Protein AF-A0A8S1HGF1-F1 (afdb_monomer)

Foldseek 3Di:
DDDDDDDDDDPPPPVVVVVVVVVVVPPDPDPPPDPAALDPCLLVCVVVVVCVDPVCVLVCLQHPCPSSVNVPPASDDDDAQDPCLVVCVVVVVLPDSRCCCNPVHHVVSSVNRPDSD

Mean predicted aligned error: 12.66 Å

Structure (mmCIF, N/CA/C/O backbone):
data_AF-A0A8S1HGF1-F1
#
_entry.id   AF-A0A8S1HGF1-F1
#
loop_
_atom_site.group_PDB
_atom_site.id
_atom_site.type_symbol
_atom_site.label_atom_id
_atom_site.label_alt_id
_atom_site.label_comp_id
_atom_site.label_asym_id
_atom_site.label_entity_id
_atom_site.label_seq_id
_atom_site.pdbx_PDB_ins_code
_atom_site.Cartn_x
_atom_site.Cartn_y
_atom_site.Cartn_z
_atom_site.occupancy
_atom_site.B_iso_or_equiv
_atom_site.auth_seq_id
_atom_site.auth_comp_id
_atom_site.auth_asym_id
_atom_site.auth_atom_id
_atom_site.pdbx_PDB_model_num
ATOM 1 N N . MET A 1 1 ? -13.092 -77.669 36.735 1.00 38.44 1 MET A N 1
ATOM 2 C CA . MET A 1 1 ? -12.002 -77.746 35.731 1.00 38.44 1 MET A CA 1
ATOM 3 C C . MET A 1 1 ? -12.427 -76.875 34.551 1.00 38.44 1 MET A C 1
ATOM 5 O O . MET A 1 1 ? -13.534 -77.079 34.095 1.00 38.44 1 MET A O 1
ATOM 9 N N . GLY A 1 2 ? -11.737 -75.846 34.064 1.00 42.94 2 GLY A N 1
ATOM 10 C CA . GLY A 1 2 ? -10.428 -75.268 34.365 1.00 42.94 2 GLY A CA 1
ATOM 11 C C . GLY A 1 2 ? -10.383 -73.787 33.923 1.00 42.94 2 GLY A C 1
ATOM 12 O O . GLY A 1 2 ? -11.251 -73.321 33.188 1.00 42.94 2 GLY A O 1
ATOM 13 N N . LYS A 1 3 ? -9.394 -73.046 34.437 1.00 37.09 3 LYS A N 1
ATOM 14 C CA . LYS A 1 3 ? -9.065 -71.640 34.107 1.00 37.09 3 LYS A CA 1
ATOM 15 C C . LYS A 1 3 ? -7.908 -71.600 33.063 1.00 37.09 3 LYS A C 1
ATOM 17 O O . LYS A 1 3 ? -7.414 -72.668 32.716 1.00 37.09 3 LYS A O 1
ATOM 22 N N . PRO A 1 4 ? -7.474 -70.433 32.534 1.00 66.62 4 PRO A N 1
ATOM 23 C CA . PRO A 1 4 ? -7.231 -70.184 31.107 1.00 66.62 4 PRO A CA 1
ATOM 24 C C . PRO A 1 4 ? -5.730 -70.003 30.764 1.00 66.62 4 PRO A C 1
ATOM 26 O O . PRO A 1 4 ? -4.879 -70.052 31.653 1.00 66.62 4 PRO A O 1
ATOM 29 N N . PRO A 1 5 ? -5.385 -69.670 29.508 1.00 46.41 5 PRO A N 1
ATOM 30 C CA . PRO A 1 5 ? -4.548 -68.475 29.299 1.00 46.41 5 PRO A CA 1
ATOM 31 C C . PRO A 1 5 ? -5.097 -67.580 28.169 1.00 46.41 5 PRO A C 1
ATOM 33 O O . PRO A 1 5 ? -5.656 -68.063 27.194 1.00 46.41 5 PRO A O 1
ATOM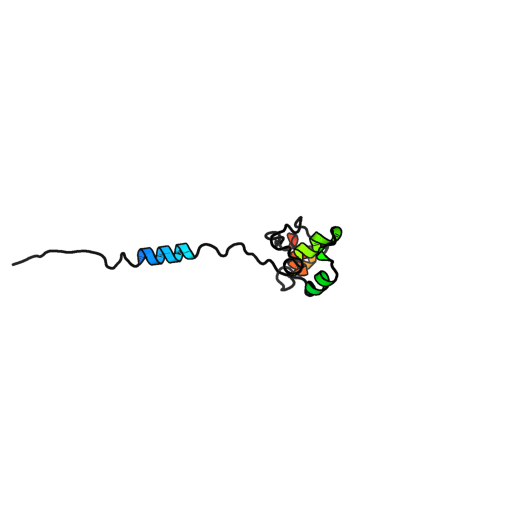 36 N N . ARG A 1 6 ? -5.178 -66.254 28.379 1.00 53.06 6 ARG A N 1
ATOM 37 C CA . ARG A 1 6 ? -4.224 -65.213 27.907 1.00 53.06 6 ARG A CA 1
ATOM 38 C C . ARG A 1 6 ? -3.910 -65.383 26.411 1.00 53.06 6 ARG A C 1
ATOM 40 O O . ARG A 1 6 ? -3.410 -66.422 26.027 1.00 53.06 6 ARG A O 1
ATOM 47 N N . VAL A 1 7 ? -4.158 -64.396 25.548 1.00 50.59 7 VAL A N 1
ATOM 48 C CA . VAL A 1 7 ? -3.238 -63.261 25.379 1.00 50.59 7 VAL A CA 1
ATOM 49 C C . VAL A 1 7 ? -3.971 -61.964 24.992 1.00 50.59 7 VAL A C 1
ATOM 51 O O . VAL A 1 7 ? -4.673 -61.852 23.997 1.00 50.59 7 VAL A O 1
ATOM 54 N N . PHE A 1 8 ? -3.724 -60.971 25.840 1.00 48.38 8 PHE A N 1
ATOM 55 C CA . PHE A 1 8 ? -3.739 -59.527 25.632 1.00 48.38 8 PHE A CA 1
ATOM 56 C C . PHE A 1 8 ? -2.996 -59.110 24.346 1.00 48.38 8 PHE A C 1
ATOM 58 O O . PHE A 1 8 ? -1.829 -59.466 24.224 1.00 48.38 8 PHE A O 1
ATOM 65 N N . ARG A 1 9 ? -3.560 -58.235 23.498 1.00 47.47 9 ARG A N 1
ATOM 66 C CA . ARG A 1 9 ? -2.938 -56.934 23.130 1.00 47.47 9 ARG A CA 1
ATOM 67 C C . ARG A 1 9 ? -3.638 -56.237 21.953 1.00 47.47 9 ARG A C 1
ATOM 69 O O . ARG A 1 9 ? -3.478 -56.593 20.798 1.00 47.47 9 ARG A O 1
ATOM 76 N N . ARG A 1 10 ? -4.320 -55.149 22.324 1.00 50.19 10 ARG A N 1
ATOM 77 C CA . ARG A 1 10 ? -4.293 -53.809 21.709 1.00 50.19 10 ARG A CA 1
ATOM 78 C C . ARG A 1 10 ? -4.473 -53.710 20.184 1.00 50.19 10 ARG A C 1
ATOM 80 O O . ARG A 1 10 ? -3.533 -53.393 19.467 1.00 50.19 10 ARG A O 1
ATOM 87 N N . ALA A 1 11 ? -5.729 -53.735 19.739 1.00 42.56 11 ALA A N 1
ATOM 88 C CA . ALA A 1 11 ? -6.124 -53.071 18.489 1.00 42.56 11 ALA A CA 1
ATOM 89 C C . ALA A 1 11 ? -6.089 -51.520 18.592 1.00 42.56 11 ALA A C 1
ATOM 91 O O . ALA A 1 11 ? -6.138 -50.827 17.583 1.00 42.56 11 ALA A O 1
ATOM 92 N N . SER A 1 12 ? -5.954 -50.953 19.801 1.00 45.22 12 SER A N 1
ATOM 93 C CA . SER A 1 12 ? -5.989 -49.498 20.046 1.00 45.22 12 SER A CA 1
ATOM 94 C C . SER A 1 12 ? -4.689 -48.722 19.771 1.00 45.22 12 SER A C 1
ATOM 96 O O . SER A 1 12 ? -4.678 -47.510 19.964 1.00 45.22 12 SER A O 1
ATOM 98 N N . GLU A 1 13 ? -3.587 -49.354 19.352 1.00 48.81 13 GLU A N 1
ATOM 99 C CA . GLU A 1 13 ? -2.290 -48.649 19.208 1.00 48.81 13 GLU A CA 1
ATOM 100 C C . GLU A 1 13 ? -1.972 -48.205 17.772 1.00 48.81 13 GLU A C 1
ATOM 102 O O . GLU A 1 13 ? -1.048 -47.423 17.574 1.00 48.81 13 GLU A O 1
ATOM 107 N N . MET A 1 14 ? -2.742 -48.641 16.769 1.00 49.56 14 MET A N 1
ATOM 108 C CA . MET A 1 14 ? -2.496 -48.285 15.360 1.00 49.56 14 MET A CA 1
ATOM 109 C C . MET A 1 14 ? -3.171 -46.970 14.932 1.00 49.56 14 MET A C 1
ATOM 111 O O . MET A 1 14 ? -2.780 -46.377 13.932 1.00 49.56 14 MET A O 1
ATOM 115 N N . LEU A 1 15 ? -4.144 -46.471 15.705 1.00 51.34 15 LEU A N 1
ATOM 116 C CA . LEU A 1 15 ? -4.844 -45.206 15.423 1.00 51.34 15 LEU A CA 1
ATOM 117 C C . LEU A 1 15 ? -4.113 -43.972 15.994 1.00 51.34 15 LEU A C 1
ATOM 119 O O . LEU A 1 15 ? -4.313 -42.850 15.535 1.00 51.34 15 LEU A O 1
ATOM 123 N N . ARG A 1 16 ? -3.221 -44.185 16.972 1.00 54.78 16 ARG A N 1
ATOM 124 C CA . ARG A 1 16 ? -2.382 -43.151 17.601 1.00 54.78 16 ARG A CA 1
ATOM 125 C C . ARG A 1 16 ? -1.340 -42.509 16.668 1.00 54.78 16 ARG A C 1
ATOM 127 O O . ARG A 1 16 ? -1.261 -41.282 16.683 1.00 54.78 16 ARG A O 1
ATOM 134 N N . PRO A 1 17 ? -0.559 -43.253 15.855 1.00 53.28 17 PRO A N 1
ATOM 135 C CA . PRO A 1 17 ? 0.434 -42.634 14.979 1.00 53.28 17 PRO A CA 1
ATOM 136 C C . PRO A 1 17 ? -0.223 -41.823 13.860 1.00 53.28 17 PRO A C 1
ATOM 138 O O . PRO A 1 17 ? 0.292 -40.772 13.504 1.00 53.28 17 PRO A O 1
ATOM 141 N N . LEU A 1 18 ? -1.386 -42.248 13.355 1.00 55.97 18 LEU A N 1
ATOM 142 C CA . LEU A 1 18 ? -2.088 -41.540 12.282 1.00 55.97 18 LEU A CA 1
ATOM 143 C C . LEU A 1 18 ? -2.637 -40.181 12.754 1.00 55.97 18 LEU A C 1
ATOM 145 O O . LEU A 1 18 ? -2.476 -39.183 12.061 1.00 55.97 18 LEU A O 1
ATOM 149 N N . PHE A 1 19 ? -3.195 -40.114 13.969 1.00 58.12 19 PHE A N 1
ATOM 150 C CA . PHE A 1 19 ? -3.632 -38.853 14.587 1.00 58.12 19 PHE A CA 1
ATOM 151 C C . PHE A 1 19 ? -2.462 -37.897 14.879 1.00 58.12 19 PHE A C 1
ATOM 153 O O . PHE A 1 19 ? -2.580 -36.694 14.657 1.00 58.12 19 PHE A O 1
ATOM 160 N N . LEU A 1 20 ? -1.316 -38.422 15.331 1.00 57.03 20 LEU A N 1
ATOM 161 C CA . LEU A 1 20 ? -0.087 -37.640 15.523 1.00 57.03 20 LEU A CA 1
ATOM 162 C C . LEU A 1 20 ? 0.472 -37.106 14.196 1.00 57.03 20 LEU A C 1
ATOM 164 O O . LEU A 1 20 ? 0.892 -35.956 14.142 1.00 57.03 20 LEU A O 1
ATOM 168 N N . VAL A 1 21 ? 0.434 -37.897 13.120 1.00 57.72 21 VAL A N 1
ATOM 169 C CA . VAL A 1 21 ? 0.867 -37.472 11.777 1.00 57.72 21 VAL A CA 1
ATOM 170 C C . VAL A 1 21 ? -0.049 -36.384 11.211 1.00 57.72 21 VAL A C 1
ATOM 172 O O . VAL A 1 21 ? 0.458 -35.397 10.690 1.00 57.72 21 VAL A O 1
ATOM 175 N N . VAL A 1 22 ? -1.370 -36.491 11.391 1.00 59.69 22 VAL A N 1
ATOM 176 C CA . VAL A 1 22 ? -2.329 -35.444 10.983 1.00 59.69 22 VAL A CA 1
ATOM 177 C C . VAL A 1 22 ? -2.064 -34.128 11.728 1.00 59.69 22 VAL A C 1
ATOM 179 O O . VAL A 1 22 ? -2.002 -33.070 11.102 1.00 59.69 22 VAL A O 1
ATOM 182 N N . LEU A 1 23 ? -1.808 -34.180 13.040 1.00 58.19 23 LEU A N 1
ATOM 183 C CA . LEU A 1 23 ? -1.427 -33.002 13.834 1.00 58.19 23 LEU A CA 1
ATOM 184 C C . LEU A 1 23 ? -0.058 -32.419 13.426 1.00 58.19 23 LEU A C 1
ATOM 186 O O . LEU A 1 23 ? 0.136 -31.208 13.502 1.00 58.19 23 LEU A O 1
ATOM 190 N N . LEU A 1 24 ? 0.881 -33.252 12.964 1.00 55.53 24 LEU A N 1
ATOM 191 C CA . LEU A 1 24 ? 2.196 -32.823 12.468 1.00 55.53 24 L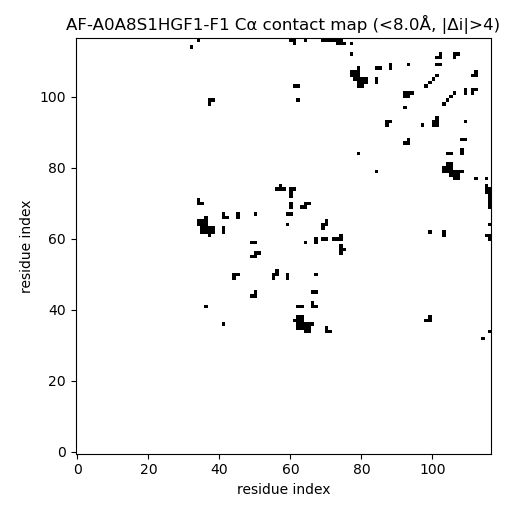EU A CA 1
ATOM 192 C C . LEU A 1 24 ? 2.141 -32.210 11.057 1.00 55.53 24 LEU A C 1
ATOM 194 O O . LEU A 1 24 ? 2.985 -31.371 10.744 1.00 55.53 24 LEU A O 1
ATOM 198 N N . THR A 1 25 ? 1.162 -32.584 10.223 1.00 56.19 25 THR A N 1
ATOM 199 C CA . THR A 1 25 ? 0.941 -31.987 8.889 1.00 56.19 25 THR A CA 1
ATOM 200 C C . THR A 1 25 ? 0.095 -30.714 8.913 1.00 56.19 25 THR A C 1
ATOM 202 O O . THR A 1 25 ? 0.150 -29.944 7.963 1.00 56.19 25 THR A O 1
ATOM 205 N N . LEU A 1 26 ? -0.623 -30.425 10.006 1.00 56.44 26 LEU A N 1
ATOM 206 C CA . LEU A 1 26 ? -1.2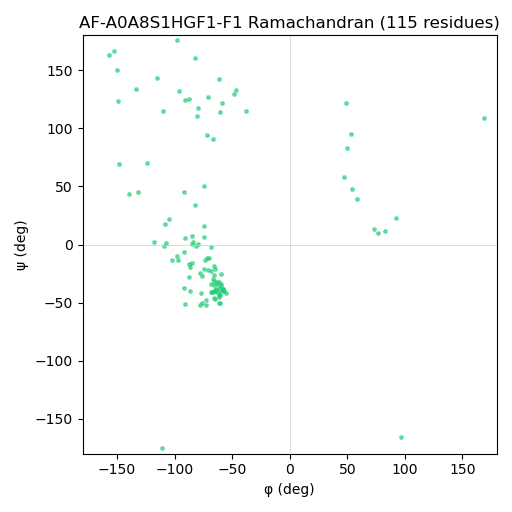84 -29.126 10.233 1.00 56.44 26 LEU A CA 1
ATOM 207 C C . LEU A 1 26 ? -0.292 -28.000 10.616 1.00 56.44 26 LEU A C 1
ATOM 209 O O . LEU A 1 26 ? -0.687 -26.946 11.116 1.00 56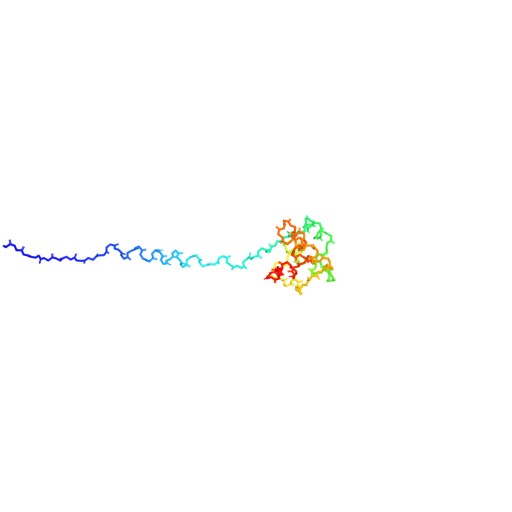.44 26 LEU A O 1
ATOM 213 N N . ARG A 1 27 ? 1.013 -28.203 10.393 1.00 61.38 27 ARG A N 1
ATOM 214 C CA . ARG A 1 27 ? 2.056 -27.196 10.610 1.00 61.38 27 ARG A CA 1
ATOM 215 C C . ARG A 1 27 ? 1.978 -26.094 9.549 1.00 61.38 27 ARG A C 1
ATOM 217 O O . ARG A 1 27 ? 2.580 -26.188 8.489 1.00 61.38 27 ARG A O 1
ATOM 224 N N . SER A 1 28 ? 1.259 -25.042 9.930 1.00 59.56 28 SER A N 1
ATOM 225 C CA . SER A 1 28 ? 1.406 -23.642 9.521 1.00 59.56 28 SER A CA 1
ATOM 226 C C . SER A 1 28 ? 1.420 -23.330 8.023 1.00 59.56 28 SER A C 1
ATOM 228 O O . SER A 1 28 ? 2.475 -23.182 7.416 1.00 59.56 28 SER A O 1
ATOM 230 N N . ALA A 1 29 ? 0.242 -22.982 7.501 1.00 55.72 29 ALA A N 1
ATOM 231 C CA . ALA A 1 29 ? 0.099 -21.959 6.457 1.00 55.72 29 ALA A CA 1
ATOM 232 C C . ALA A 1 29 ? 0.080 -20.536 7.070 1.00 55.72 29 ALA A C 1
ATOM 234 O O . ALA A 1 29 ? -0.651 -19.660 6.623 1.00 55.72 29 ALA A O 1
ATOM 235 N N . ALA A 1 30 ? 0.825 -20.319 8.155 1.00 54.38 30 ALA A N 1
ATOM 236 C CA . ALA A 1 30 ? 0.898 -19.034 8.835 1.00 54.38 30 ALA A CA 1
ATOM 237 C C . ALA A 1 30 ? 2.063 -18.223 8.248 1.00 54.38 30 ALA A C 1
ATOM 239 O O . ALA A 1 30 ? 3.198 -18.696 8.270 1.00 54.38 30 ALA A O 1
ATOM 240 N N . ALA A 1 31 ? 1.759 -17.011 7.771 1.00 48.66 31 ALA A N 1
ATOM 241 C CA . ALA A 1 31 ? 2.677 -15.963 7.297 1.00 48.66 31 ALA A CA 1
ATOM 242 C C . ALA A 1 31 ? 3.046 -15.906 5.796 1.00 48.66 31 ALA A C 1
ATOM 244 O O . ALA A 1 31 ? 4.020 -15.251 5.440 1.00 48.66 31 ALA A O 1
ATOM 245 N N . ALA A 1 32 ? 2.230 -16.462 4.895 1.00 49.81 32 ALA A N 1
ATOM 246 C CA . ALA A 1 32 ? 2.131 -15.936 3.522 1.00 49.81 32 ALA A CA 1
ATOM 247 C C . ALA A 1 32 ? 0.996 -14.896 3.441 1.00 49.81 32 ALA A C 1
ATOM 249 O O . ALA A 1 32 ? 0.145 -14.958 2.556 1.00 49.81 32 ALA A O 1
ATOM 250 N N . GLU A 1 33 ? 0.940 -13.995 4.426 1.00 57.09 33 GLU A N 1
ATOM 251 C CA . GLU A 1 33 ? -0.122 -13.003 4.587 1.00 57.09 33 GLU A CA 1
ATOM 252 C C . GLU A 1 33 ? -0.063 -11.992 3.426 1.00 57.09 33 GLU A C 1
ATOM 254 O O . GLU A 1 33 ? 0.690 -11.024 3.425 1.00 57.09 33 GLU A O 1
ATOM 259 N N . ALA A 1 34 ? -0.817 -12.329 2.380 1.00 73.12 34 ALA A N 1
ATOM 260 C CA . ALA A 1 34 ? -1.383 -11.492 1.332 1.00 73.12 34 ALA A CA 1
ATOM 261 C C . ALA A 1 34 ? -0.465 -10.461 0.647 1.00 73.12 34 ALA A C 1
ATOM 263 O O . ALA A 1 34 ? -0.827 -9.284 0.552 1.00 73.12 34 ALA A O 1
ATOM 264 N N . CYS A 1 35 ? 0.647 -10.896 0.032 1.00 85.38 35 CYS A N 1
ATOM 265 C CA . CYS A 1 35 ? 1.191 -10.087 -1.063 1.00 85.38 35 CYS A CA 1
ATOM 266 C C . CYS A 1 35 ? 0.135 -9.984 -2.169 1.00 85.38 35 CYS A C 1
ATOM 268 O O . CYS A 1 35 ? -0.221 -10.985 -2.795 1.00 85.38 35 CYS A O 1
ATOM 270 N N . ARG A 1 36 ? -0.369 -8.774 -2.401 1.00 90.62 36 ARG A N 1
ATOM 271 C CA . ARG A 1 36 ? -1.395 -8.501 -3.403 1.00 90.62 36 ARG A CA 1
ATOM 272 C C . ARG A 1 36 ? -1.291 -7.074 -3.912 1.00 90.62 36 ARG A C 1
ATOM 274 O O . ARG A 1 36 ? -0.617 -6.231 -3.324 1.00 90.62 36 ARG A O 1
ATOM 281 N N . ASP A 1 37 ? -1.992 -6.817 -5.002 1.00 92.88 37 ASP A N 1
ATOM 282 C CA . ASP A 1 37 ? -2.274 -5.462 -5.445 1.00 92.88 37 ASP A CA 1
ATOM 283 C C . ASP A 1 37 ? -3.559 -4.998 -4.749 1.00 92.88 37 ASP A C 1
ATOM 285 O O . ASP A 1 37 ? -4.584 -5.673 -4.828 1.00 92.88 37 ASP A O 1
ATOM 289 N N . ILE A 1 38 ? -3.504 -3.865 -4.050 1.00 90.75 38 ILE A N 1
ATOM 290 C CA . ILE A 1 38 ? -4.682 -3.244 -3.417 1.00 90.75 38 ILE A CA 1
ATOM 291 C C . ILE A 1 38 ? -5.205 -2.052 -4.220 1.00 90.75 38 ILE A C 1
ATOM 293 O O . ILE A 1 38 ? -6.310 -1.578 -3.972 1.00 90.75 38 ILE A O 1
ATOM 297 N N . HIS A 1 39 ? -4.432 -1.559 -5.191 1.00 93.75 39 HIS A N 1
ATOM 298 C CA . HIS A 1 39 ? -4.869 -0.491 -6.079 1.00 93.75 39 HIS A CA 1
ATOM 299 C C . HIS A 1 39 ? -5.425 -1.058 -7.400 1.00 93.75 39 HIS A C 1
ATOM 301 O O . HIS A 1 39 ? -4.752 -1.854 -8.056 1.00 93.75 39 HIS A O 1
ATOM 307 N N . PRO A 1 40 ? -6.602 -0.609 -7.877 1.00 94.38 40 PRO A N 1
ATOM 308 C CA . PRO A 1 40 ? -7.257 -1.186 -9.061 1.00 94.38 40 PRO A CA 1
ATOM 309 C C . PRO A 1 40 ? -6.469 -0.997 -10.370 1.00 94.38 40 PRO A C 1
ATOM 311 O O . PRO A 1 40 ? -6.656 -1.730 -11.333 1.00 94.38 40 PRO A O 1
ATOM 314 N N . HIS A 1 41 ? -5.565 -0.014 -10.415 1.00 96.12 41 HIS A N 1
ATOM 315 C CA . HIS A 1 41 ? -4.797 0.351 -11.613 1.00 96.12 41 HIS A CA 1
ATOM 316 C C . HIS A 1 41 ? -3.326 -0.105 -11.606 1.00 96.12 41 HIS A C 1
ATOM 318 O O . HIS A 1 41 ? -2.506 0.459 -12.330 1.00 96.12 41 HIS A O 1
ATOM 324 N N . CYS A 1 42 ? -2.953 -1.115 -10.817 1.00 97.12 42 CYS A N 1
ATOM 325 C CA . CYS A 1 42 ? -1.553 -1.545 -10.726 1.00 97.12 42 CYS A CA 1
ATOM 326 C C . CYS A 1 42 ? -0.937 -1.999 -12.060 1.00 97.12 42 CYS A C 1
ATOM 328 O O . CYS A 1 42 ? 0.220 -1.675 -12.339 1.00 97.12 42 CYS A O 1
ATOM 330 N N . SER A 1 43 ? -1.707 -2.657 -12.935 1.00 97.56 43 SER A N 1
ATOM 331 C CA . SER A 1 43 ? -1.229 -3.034 -14.274 1.00 97.56 43 SER A CA 1
ATOM 332 C C . SER A 1 43 ? -0.921 -1.815 -15.152 1.00 97.56 43 SER A C 1
ATOM 334 O O . SER A 1 43 ? 0.086 -1.808 -15.861 1.00 97.56 43 SER A O 1
ATOM 336 N N . LEU A 1 44 ? -1.736 -0.756 -15.063 1.00 97.44 44 LEU A N 1
ATOM 337 C CA . LEU A 1 44 ? -1.480 0.515 -15.746 1.00 97.44 44 LEU A CA 1
ATOM 338 C C . LEU A 1 44 ? -0.206 1.174 -15.204 1.00 97.44 44 LEU A C 1
ATOM 340 O O . LEU A 1 44 ? 0.659 1.569 -15.979 1.00 97.44 44 LEU A O 1
ATOM 344 N N . PHE A 1 45 ? -0.050 1.248 -13.880 1.00 96.50 45 PHE A N 1
ATOM 345 C CA . PHE A 1 45 ? 1.128 1.854 -13.248 1.00 96.50 45 PHE A CA 1
ATOM 346 C C . PHE A 1 45 ? 2.429 1.138 -13.608 1.00 96.50 45 PHE A C 1
ATOM 348 O O . PHE A 1 45 ? 3.448 1.791 -13.842 1.00 96.50 45 PHE A O 1
ATOM 355 N N . LYS A 1 46 ? 2.380 -0.193 -13.720 1.00 97.19 46 LYS A N 1
ATOM 356 C CA . LYS A 1 46 ? 3.479 -0.994 -14.260 1.00 97.19 46 LYS A CA 1
ATOM 357 C C . LYS A 1 46 ? 3.799 -0.607 -15.704 1.00 97.19 46 LYS A C 1
ATOM 359 O O . LYS A 1 46 ? 4.961 -0.355 -16.005 1.00 97.19 46 LYS A O 1
ATOM 364 N N . GLY A 1 47 ? 2.791 -0.537 -16.578 1.00 97.56 47 GLY A N 1
ATOM 365 C CA . GLY A 1 47 ? 2.963 -0.161 -17.989 1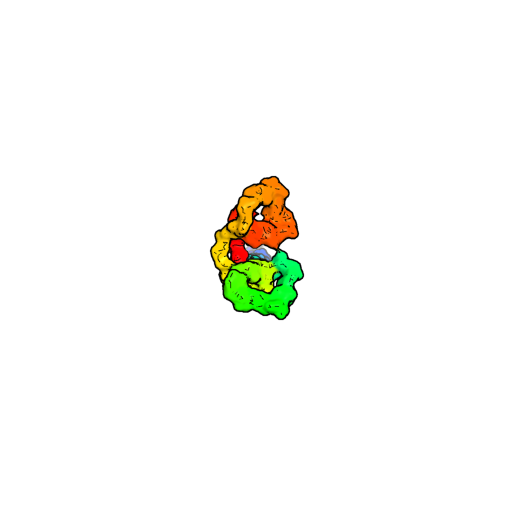.00 97.56 47 GLY A CA 1
ATOM 366 C C . GLY A 1 47 ? 3.524 1.252 -18.183 1.00 97.56 47 GLY A C 1
ATOM 367 O O . GLY A 1 47 ? 4.309 1.483 -19.095 1.00 97.56 47 GLY A O 1
ATOM 368 N N . LEU A 1 48 ? 3.191 2.171 -17.275 1.00 96.69 48 LEU A N 1
ATOM 369 C CA . LEU A 1 48 ? 3.729 3.535 -17.224 1.00 96.69 48 LEU A CA 1
ATOM 370 C C . LEU A 1 48 ? 5.127 3.627 -16.578 1.00 96.69 48 LEU A C 1
ATOM 372 O O . LEU A 1 48 ? 5.666 4.722 -16.442 1.00 96.69 48 LEU A O 1
ATOM 376 N N . GLY A 1 49 ? 5.715 2.508 -16.140 1.00 95.81 49 GLY A N 1
ATOM 377 C CA . GLY A 1 49 ? 7.050 2.474 -15.536 1.00 95.81 49 GLY A CA 1
ATOM 378 C C . GLY A 1 49 ? 7.132 3.044 -14.115 1.00 95.81 49 GLY A C 1
ATOM 379 O O . GLY A 1 49 ? 8.230 3.256 -13.600 1.00 95.81 49 GLY A O 1
ATOM 380 N N . LEU A 1 50 ? 6.000 3.265 -13.438 1.00 95.75 50 LEU A N 1
ATOM 381 C CA . LEU A 1 50 ? 5.968 3.950 -12.138 1.00 95.75 50 LEU A CA 1
ATOM 382 C C . LEU A 1 50 ? 6.614 3.130 -11.011 1.00 95.75 50 LEU A C 1
ATOM 384 O O . LEU A 1 50 ? 7.124 3.704 -10.050 1.00 95.75 50 LEU A O 1
ATOM 388 N N . CYS A 1 51 ? 6.686 1.803 -11.166 1.00 94.69 51 CYS A N 1
ATOM 389 C CA . CYS A 1 51 ? 7.403 0.914 -10.248 1.00 94.69 51 CYS A CA 1
ATOM 390 C C . CYS A 1 51 ? 8.909 1.247 -10.142 1.00 94.69 51 CYS A C 1
ATOM 392 O O . CYS A 1 51 ? 9.534 0.919 -9.139 1.00 94.69 51 CYS A O 1
ATOM 394 N N . ALA A 1 52 ? 9.509 1.871 -11.163 1.00 94.31 52 ALA A N 1
ATOM 395 C CA . ALA A 1 52 ? 10.945 2.164 -11.201 1.00 94.31 52 ALA A CA 1
ATOM 396 C C . ALA A 1 52 ? 11.308 3.552 -10.639 1.00 94.31 52 ALA A C 1
ATOM 398 O O . ALA A 1 52 ? 12.489 3.872 -10.498 1.00 94.31 52 ALA A O 1
ATOM 399 N N . ILE A 1 53 ? 10.318 4.387 -10.305 1.00 93.50 53 ILE A N 1
ATOM 400 C CA . ILE A 1 53 ? 10.563 5.741 -9.802 1.00 93.50 53 ILE A CA 1
ATOM 401 C C . ILE A 1 53 ? 10.916 5.668 -8.315 1.00 93.50 53 ILE A C 1
ATOM 403 O O . ILE A 1 53 ? 10.059 5.399 -7.472 1.00 93.50 53 ILE A O 1
ATOM 407 N N . ALA A 1 54 ? 12.177 5.952 -7.983 1.00 88.25 54 ALA A N 1
ATOM 408 C CA . ALA A 1 54 ? 12.703 5.820 -6.623 1.00 88.25 54 ALA A CA 1
ATOM 409 C C . ALA A 1 54 ? 11.896 6.608 -5.574 1.00 88.25 54 ALA A C 1
ATOM 411 O O . ALA A 1 54 ? 11.590 6.072 -4.509 1.00 88.25 54 ALA A O 1
ATOM 412 N N . SER A 1 55 ? 11.480 7.840 -5.889 1.00 88.00 55 SER A N 1
ATOM 413 C CA . SER A 1 55 ? 10.679 8.682 -4.985 1.00 88.00 55 SER A CA 1
ATOM 414 C C . SER A 1 55 ? 9.274 8.136 -4.711 1.00 88.00 55 SER A C 1
ATOM 416 O O . SER A 1 55 ? 8.656 8.511 -3.721 1.00 88.00 55 SER A O 1
ATOM 418 N N . GLN A 1 56 ? 8.775 7.229 -5.553 1.00 87.31 56 GLN A N 1
ATOM 419 C CA . GLN A 1 56 ? 7.430 6.658 -5.455 1.00 87.31 56 GLN A CA 1
ATOM 420 C C . GLN A 1 56 ? 7.455 5.188 -5.018 1.00 87.31 56 GLN A C 1
ATOM 422 O O . GLN A 1 56 ? 6.403 4.568 -4.858 1.00 87.31 56 GLN A O 1
ATOM 427 N N . ALA A 1 57 ? 8.644 4.613 -4.810 1.00 83.94 57 ALA A N 1
ATOM 428 C CA . ALA A 1 57 ? 8.805 3.188 -4.553 1.00 83.94 57 ALA A CA 1
ATOM 429 C C . ALA A 1 57 ? 7.989 2.721 -3.338 1.00 83.94 57 ALA A C 1
ATOM 431 O O . ALA A 1 57 ? 7.355 1.676 -3.404 1.00 83.94 57 ALA A O 1
ATOM 432 N N . ALA A 1 58 ? 7.936 3.505 -2.255 1.00 84.62 58 ALA A N 1
ATOM 433 C CA . ALA A 1 58 ? 7.134 3.164 -1.076 1.00 84.62 58 ALA A CA 1
ATOM 434 C C . ALA A 1 58 ? 5.633 3.045 -1.402 1.00 84.62 58 ALA A C 1
ATOM 436 O O . ALA A 1 58 ? 4.976 2.118 -0.940 1.00 84.62 58 ALA A O 1
ATOM 437 N N . ILE A 1 59 ? 5.103 3.935 -2.246 1.00 89.12 59 ILE A N 1
ATOM 438 C CA . ILE A 1 59 ? 3.692 3.934 -2.656 1.00 89.12 59 ILE A CA 1
ATOM 439 C C . ILE A 1 59 ? 3.364 2.627 -3.377 1.00 89.12 59 ILE A C 1
ATOM 441 O O . ILE A 1 59 ? 2.409 1.942 -3.022 1.00 89.12 59 ILE A O 1
ATOM 445 N N . TYR A 1 60 ? 4.176 2.250 -4.363 1.00 92.25 60 TYR A N 1
ATOM 446 C CA . TYR A 1 60 ? 3.909 1.061 -5.172 1.00 92.25 60 TYR A CA 1
ATOM 447 C C . TYR A 1 60 ? 4.268 -0.250 -4.476 1.00 92.25 60 TYR A C 1
ATOM 449 O O . TYR A 1 60 ? 3.655 -1.267 -4.785 1.00 92.25 60 TYR A O 1
ATOM 457 N N . LYS A 1 61 ? 5.196 -0.241 -3.512 1.00 89.12 61 LYS A N 1
ATOM 458 C CA . LYS A 1 61 ? 5.448 -1.403 -2.649 1.00 89.12 61 LYS A CA 1
ATOM 459 C C . LYS A 1 61 ? 4.235 -1.756 -1.796 1.00 89.12 61 LYS A C 1
ATOM 461 O O . LYS A 1 61 ? 3.919 -2.930 -1.703 1.00 89.12 61 LYS A O 1
ATOM 466 N N . TYR A 1 62 ? 3.530 -0.764 -1.248 1.00 88.31 62 TYR A N 1
ATOM 467 C CA . TYR A 1 62 ? 2.266 -1.010 -0.544 1.00 88.31 62 TYR A CA 1
ATOM 468 C C . TYR A 1 62 ? 1.128 -1.364 -1.501 1.00 88.31 62 TYR A C 1
ATOM 470 O O . TYR A 1 62 ? 0.385 -2.310 -1.271 1.00 88.31 62 TYR A O 1
ATOM 478 N N . ASN A 1 63 ? 0.975 -0.583 -2.569 1.00 91.06 63 ASN A N 1
ATOM 479 C CA . ASN A 1 63 ? -0.260 -0.595 -3.344 1.00 91.06 63 ASN A CA 1
ATOM 480 C C . ASN A 1 63 ? -0.297 -1.645 -4.459 1.00 91.06 63 ASN A C 1
ATOM 482 O O . ASN A 1 63 ? -1.382 -2.081 -4.842 1.00 91.06 63 ASN A O 1
ATOM 486 N N . CYS A 1 64 ? 0.869 -2.010 -4.998 1.00 94.81 64 CYS A N 1
ATOM 487 C CA . CYS A 1 64 ? 1.015 -2.768 -6.241 1.00 94.81 64 CYS A CA 1
ATOM 488 C C . CYS A 1 64 ? 2.115 -3.830 -6.155 1.00 94.81 64 CYS A C 1
ATOM 490 O O . CYS A 1 64 ? 2.949 -3.964 -7.060 1.00 94.81 64 CYS A O 1
ATOM 492 N N . ALA A 1 65 ? 2.159 -4.555 -5.039 1.00 92.62 65 ALA A N 1
ATOM 493 C CA . ALA A 1 65 ? 3.263 -5.445 -4.738 1.00 92.62 65 ALA A CA 1
ATOM 494 C C . ALA A 1 65 ? 3.421 -6.602 -5.737 1.00 92.62 65 ALA A C 1
ATOM 496 O O . ALA A 1 65 ? 4.550 -6.982 -6.047 1.00 92.62 65 ALA A O 1
ATOM 497 N N . VAL A 1 66 ? 2.329 -7.135 -6.291 1.00 94.44 66 VAL A N 1
ATOM 498 C CA . VAL A 1 66 ? 2.388 -8.214 -7.290 1.00 94.44 66 VAL A CA 1
ATOM 499 C C . VAL A 1 66 ? 2.754 -7.641 -8.653 1.00 94.44 66 VAL A C 1
ATOM 501 O O . VAL A 1 66 ? 3.731 -8.082 -9.264 1.00 94.44 66 VAL A O 1
ATOM 504 N N . SER A 1 67 ? 2.034 -6.616 -9.120 1.00 96.06 67 SER A N 1
ATOM 505 C CA . SER A 1 67 ? 2.282 -6.011 -10.436 1.00 96.06 67 SER A CA 1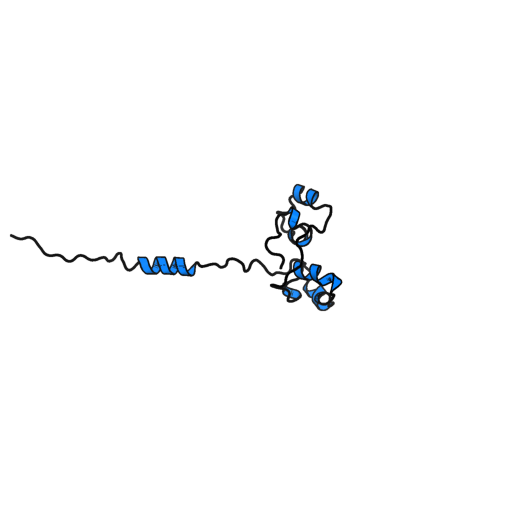
ATOM 506 C C . SER A 1 67 ? 3.713 -5.485 -10.588 1.00 96.06 67 SER A C 1
ATOM 508 O O . SER A 1 67 ? 4.318 -5.656 -11.653 1.00 96.06 67 SER A O 1
ATOM 510 N N . CYS A 1 68 ? 4.262 -4.878 -9.531 1.00 95.50 68 CYS A N 1
ATOM 511 C CA . CYS A 1 68 ? 5.616 -4.324 -9.506 1.00 95.50 68 CYS A CA 1
ATOM 512 C C . CYS A 1 68 ? 6.697 -5.311 -9.020 1.00 95.50 68 CYS A C 1
ATOM 514 O O . CYS A 1 68 ? 7.853 -4.910 -8.866 1.00 95.50 68 CYS A O 1
ATOM 516 N N . SER A 1 69 ? 6.364 -6.583 -8.772 1.00 93.25 69 SER A N 1
ATOM 517 C CA . SER A 1 69 ? 7.311 -7.593 -8.266 1.00 93.25 69 SER A CA 1
ATOM 518 C C . SER A 1 69 ? 8.034 -7.146 -6.982 1.00 93.25 69 SER A C 1
ATOM 520 O O . SER A 1 69 ? 9.266 -7.204 -6.864 1.00 93.25 69 SER A O 1
ATOM 522 N N . PHE A 1 70 ? 7.263 -6.638 -6.023 1.00 90.81 70 PHE A N 1
ATOM 523 C CA . PHE A 1 70 ? 7.711 -6.169 -4.715 1.00 90.81 70 PHE A CA 1
ATOM 524 C C . PHE A 1 70 ? 7.327 -7.078 -3.544 1.00 90.81 70 PHE A C 1
ATOM 526 O O . PHE A 1 70 ? 7.715 -6.762 -2.429 1.00 90.81 70 PHE A O 1
ATOM 533 N N . CYS A 1 71 ? 6.660 -8.213 -3.769 1.00 89.44 71 CYS A N 1
ATOM 534 C CA . CYS A 1 71 ? 6.409 -9.187 -2.703 1.00 89.44 71 CYS A CA 1
ATOM 535 C C . CYS A 1 71 ? 7.680 -9.515 -1.900 1.00 89.44 71 CYS A C 1
ATOM 537 O O . CYS A 1 71 ? 8.713 -9.857 -2.484 1.00 89.44 71 CYS A O 1
ATOM 539 N N . GLY A 1 72 ? 7.588 -9.430 -0.570 1.00 83.06 72 GLY A N 1
ATOM 540 C CA . GLY A 1 72 ? 8.694 -9.727 0.343 1.00 83.06 72 GLY A CA 1
ATOM 541 C C . GLY A 1 72 ? 9.743 -8.616 0.428 1.00 83.06 72 GLY A C 1
ATOM 542 O O . GLY A 1 72 ? 10.818 -8.833 0.991 1.00 83.06 72 GLY A O 1
ATOM 543 N N . LYS A 1 73 ? 9.473 -7.436 -0.141 1.00 85.81 73 LYS A N 1
ATOM 544 C CA . LYS A 1 73 ? 10.368 -6.280 -0.073 1.00 85.81 73 LYS A CA 1
ATOM 545 C C . LYS A 1 73 ? 9.746 -5.219 0.804 1.00 85.81 73 LYS A C 1
ATOM 547 O O . LYS A 1 73 ? 8.843 -4.540 0.344 1.00 85.81 73 LYS A O 1
ATOM 552 N N . SER A 1 74 ? 10.391 -4.934 1.935 1.00 83.25 74 SER A N 1
ATOM 553 C CA . SER A 1 74 ? 9.965 -3.880 2.860 1.00 83.25 74 SER A CA 1
ATOM 554 C C . SER A 1 74 ? 9.438 -2.629 2.146 1.00 83.25 74 SER A C 1
ATOM 556 O O . SER A 1 74 ? 10.185 -1.902 1.463 1.00 83.25 74 SER A O 1
ATOM 558 N N . ALA A 1 75 ? 8.147 -2.377 2.350 1.00 78.25 75 ALA A N 1
ATOM 559 C CA . ALA A 1 75 ? 7.438 -1.193 1.891 1.00 78.25 75 ALA A CA 1
ATOM 560 C C . ALA A 1 75 ? 7.869 0.112 2.592 1.00 78.25 75 ALA A C 1
ATOM 562 O O . ALA A 1 75 ? 7.425 1.201 2.219 1.00 78.25 75 ALA A O 1
ATOM 563 N N . GLY A 1 76 ? 8.798 0.024 3.551 1.00 81.75 76 GLY A N 1
ATOM 564 C CA . GLY A 1 76 ? 9.298 1.140 4.348 1.00 81.75 76 GLY A CA 1
ATOM 565 C C . GLY A 1 76 ? 8.588 1.252 5.701 1.00 81.75 76 GLY A C 1
ATOM 566 O O . GLY A 1 76 ? 7.931 0.302 6.131 1.00 81.75 76 GLY A O 1
ATOM 567 N N . PRO A 1 77 ? 8.728 2.391 6.401 1.00 84.81 77 PRO A N 1
ATOM 568 C CA . PRO A 1 77 ? 8.110 2.578 7.709 1.00 84.81 77 PRO A CA 1
ATOM 569 C C . PRO A 1 77 ? 6.581 2.479 7.629 1.00 84.81 77 PRO A C 1
ATOM 571 O O . PRO A 1 77 ? 5.959 2.959 6.676 1.00 84.81 77 PRO A O 1
ATOM 574 N N . CYS A 1 78 ? 5.976 1.872 8.651 1.00 88.50 78 CYS A N 1
ATOM 575 C CA . CYS A 1 78 ? 4.533 1.934 8.838 1.00 88.50 78 CYS A CA 1
ATOM 576 C C . CYS A 1 78 ? 4.172 3.280 9.472 1.00 88.50 78 CYS A C 1
ATOM 578 O O . CYS A 1 78 ? 4.616 3.583 10.578 1.00 88.50 78 CYS A O 1
ATOM 580 N N . LEU A 1 79 ? 3.399 4.094 8.760 1.00 90.75 79 LEU A N 1
ATOM 581 C CA . LEU A 1 79 ? 2.941 5.397 9.227 1.00 90.75 79 LEU A CA 1
ATOM 582 C C . LEU A 1 79 ? 1.588 5.730 8.607 1.00 90.75 79 LEU A C 1
ATOM 584 O O . LEU A 1 79 ? 1.302 5.323 7.479 1.00 90.75 79 LEU A O 1
ATOM 588 N N . ASP A 1 80 ? 0.782 6.493 9.337 1.00 94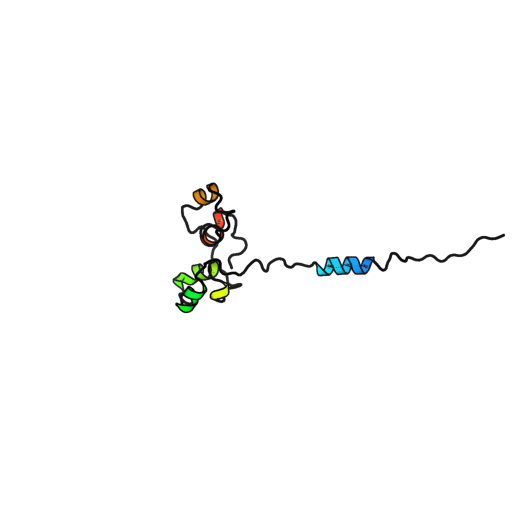.56 80 ASP A N 1
ATOM 589 C CA . ASP A 1 80 ? -0.424 7.101 8.790 1.00 94.56 80 ASP A CA 1
ATOM 590 C C . ASP A 1 80 ? -0.035 8.224 7.829 1.00 94.56 80 ASP A C 1
ATOM 592 O O . ASP A 1 80 ? 0.745 9.120 8.154 1.00 94.56 80 ASP A O 1
ATOM 596 N N . ARG A 1 81 ? -0.569 8.155 6.613 1.00 91.69 81 ARG A N 1
ATOM 597 C CA . ARG A 1 81 ? -0.258 9.068 5.506 1.00 91.69 81 ARG A CA 1
ATOM 598 C C . ARG A 1 81 ? -1.282 10.189 5.376 1.00 91.69 81 ARG A C 1
ATOM 600 O O . ARG A 1 81 ? -1.030 11.161 4.670 1.00 91.69 81 ARG A O 1
ATOM 607 N N . LEU A 1 82 ? -2.427 10.068 6.048 1.00 95.06 82 LEU A N 1
ATOM 608 C CA . LEU A 1 82 ? -3.474 11.085 6.082 1.00 95.06 82 LEU A CA 1
ATOM 609 C C . LEU A 1 82 ? -3.648 11.647 7.492 1.00 95.06 82 LEU A C 1
ATOM 611 O O . LEU A 1 82 ? -3.636 10.923 8.479 1.00 95.06 82 LEU A O 1
ATOM 615 N N . GLN A 1 83 ? -3.915 12.948 7.579 1.00 96.69 83 GLN A N 1
ATOM 616 C CA . GLN A 1 83 ? -4.240 13.605 8.851 1.00 96.69 83 GLN A CA 1
ATOM 617 C C . GLN A 1 83 ? -5.636 13.210 9.370 1.00 96.69 83 GLN A C 1
ATOM 619 O O . GLN A 1 83 ? -5.919 13.291 10.560 1.00 96.69 83 GLN A O 1
ATOM 624 N N . SER A 1 84 ? -6.523 12.750 8.482 1.00 96.56 84 SER A N 1
ATOM 625 C CA . SER A 1 84 ? -7.913 12.400 8.794 1.00 96.56 84 SER A CA 1
ATOM 626 C C . SER A 1 84 ? -8.104 10.979 9.338 1.00 96.56 84 SER A C 1
ATOM 628 O O . SER A 1 84 ? -9.248 10.553 9.500 1.00 96.56 84 SER A O 1
ATOM 630 N N . CYS A 1 85 ? -7.034 10.231 9.629 1.00 97.88 85 CYS A N 1
ATOM 631 C CA . CYS A 1 85 ? -7.136 8.820 10.013 1.00 97.88 85 CYS A CA 1
ATOM 632 C C . CYS A 1 85 ? -8.014 8.579 11.251 1.00 97.88 85 CYS A C 1
ATOM 634 O O . CYS A 1 85 ? -8.821 7.650 11.250 1.00 97.88 85 CYS A O 1
ATOM 636 N N . ALA A 1 86 ? -7.958 9.453 12.263 1.00 97.75 86 ALA A N 1
ATOM 637 C CA . ALA A 1 86 ? -8.824 9.353 13.442 1.00 97.75 86 ALA A CA 1
ATOM 638 C C . ALA A 1 86 ? -10.321 9.441 13.086 1.00 97.75 86 ALA A C 1
ATOM 640 O O . ALA A 1 86 ? -11.125 8.639 13.560 1.00 97.75 86 ALA A O 1
ATOM 641 N N . SER A 1 87 ? -10.680 10.374 12.197 1.00 97.00 87 SER A N 1
ATOM 642 C CA . SER A 1 87 ? -12.043 10.508 11.668 1.00 97.00 87 SER A CA 1
ATOM 643 C C . SER A 1 87 ? -12.437 9.302 10.813 1.00 97.00 87 SER A C 1
ATOM 645 O O . SER A 1 87 ? -13.581 8.859 10.829 1.00 97.00 87 SER A O 1
ATOM 647 N N . TYR A 1 88 ? -11.492 8.724 10.073 1.00 95.12 88 TYR A N 1
ATOM 648 C CA . TYR A 1 88 ? -11.776 7.534 9.280 1.00 95.12 88 TYR A CA 1
ATOM 649 C C . TYR A 1 88 ? -12.062 6.308 10.141 1.00 95.12 88 TYR A C 1
ATOM 651 O O . TYR A 1 88 ? -12.994 5.554 9.860 1.00 95.12 88 TYR A O 1
ATOM 659 N N . LYS A 1 89 ? -11.305 6.141 11.224 1.00 96.19 89 LYS A N 1
ATOM 660 C CA . LYS A 1 89 ? -11.551 5.089 12.206 1.00 96.19 89 LYS A CA 1
ATOM 661 C C . LYS A 1 89 ? -12.921 5.226 12.860 1.00 96.19 89 LYS A C 1
ATOM 663 O O . LYS A 1 89 ? -13.626 4.227 12.957 1.00 96.19 89 LYS A O 1
ATOM 668 N N . SER A 1 90 ? -13.319 6.434 13.271 1.00 97.00 90 SER A N 1
ATOM 669 C CA . SER A 1 90 ? -14.632 6.649 13.902 1.00 97.00 90 SER A CA 1
ATOM 670 C C . SER A 1 90 ? -15.807 6.396 12.953 1.00 97.00 90 SER A C 1
ATOM 672 O O . SER A 1 90 ? -16.878 6.007 13.404 1.00 97.00 90 SER A O 1
ATOM 674 N N . GLN A 1 91 ? -15.594 6.551 11.645 1.00 95.06 91 GLN A N 1
ATOM 675 C CA . GLN A 1 91 ? -16.566 6.225 10.596 1.00 95.06 91 GLN A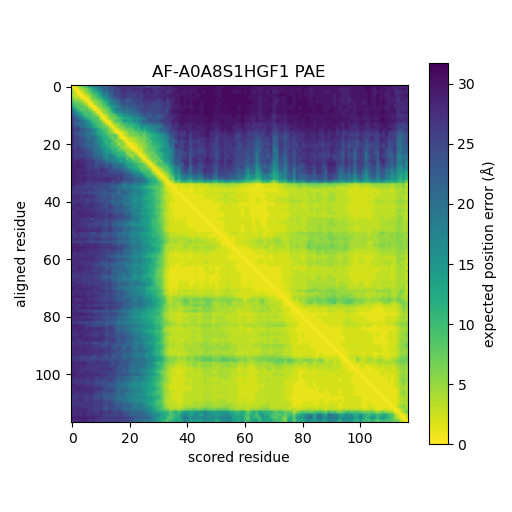 CA 1
ATOM 676 C C . GLN A 1 91 ? -16.565 4.738 10.190 1.00 95.06 91 GLN A C 1
ATOM 678 O O . GLN A 1 91 ? -17.302 4.349 9.289 1.00 95.06 91 GLN A O 1
ATOM 683 N N . GLY A 1 92 ? -15.747 3.894 10.831 1.00 94.50 92 GLY A N 1
ATOM 684 C CA . GLY A 1 92 ? -15.708 2.450 10.577 1.00 94.50 92 GLY A CA 1
ATOM 685 C C . GLY A 1 92 ? -14.854 2.028 9.379 1.00 94.50 92 GLY A C 1
ATOM 686 O O . GLY A 1 92 ? -14.887 0.870 8.974 1.00 94.50 92 GLY A O 1
ATOM 687 N N . PHE A 1 93 ? -14.040 2.921 8.811 1.00 94.06 93 PHE A N 1
ATOM 688 C CA . PHE A 1 93 ? -13.288 2.614 7.590 1.00 94.06 93 PHE A CA 1
ATOM 689 C C . PHE A 1 93 ? -12.125 1.635 7.768 1.00 94.06 93 PHE A C 1
ATOM 691 O O . PHE A 1 93 ? -11.610 1.116 6.784 1.00 94.06 93 PHE A O 1
ATOM 698 N N . CYS A 1 94 ? -11.737 1.331 9.006 1.00 94.31 94 CYS A N 1
ATOM 699 C CA . CYS A 1 94 ? -10.778 0.261 9.283 1.00 94.31 94 CYS A CA 1
ATOM 700 C C . CYS A 1 94 ? -11.377 -1.147 9.112 1.00 94.31 94 CYS A C 1
ATOM 702 O O . CYS A 1 94 ? -10.628 -2.117 9.098 1.00 94.31 94 CYS A O 1
ATOM 704 N N . THR A 1 95 ? -12.705 -1.272 9.020 1.00 91.12 95 THR A N 1
ATOM 705 C CA . THR A 1 95 ? -13.411 -2.559 8.889 1.00 91.12 95 THR A CA 1
ATOM 706 C C . THR A 1 95 ? -14.202 -2.677 7.585 1.00 91.12 95 THR A C 1
ATOM 708 O O . THR A 1 95 ? -14.898 -3.667 7.380 1.00 91.12 95 THR A O 1
ATOM 711 N N . THR A 1 96 ? -14.142 -1.665 6.716 1.00 89.12 96 THR A N 1
ATOM 712 C CA . THR A 1 96 ? -14.716 -1.718 5.362 1.00 89.12 96 THR A CA 1
ATOM 713 C C . THR A 1 96 ? -13.771 -2.423 4.392 1.00 89.12 96 THR A C 1
ATOM 715 O O . THR A 1 96 ? -12.565 -2.441 4.626 1.00 89.12 96 THR A O 1
ATOM 718 N N . ASP A 1 97 ? -14.292 -2.897 3.260 1.00 86.81 97 ASP A N 1
ATOM 719 C CA . ASP A 1 97 ? -13.510 -3.446 2.138 1.00 86.81 97 ASP A CA 1
ATOM 720 C C . ASP A 1 97 ? -12.797 -2.341 1.324 1.00 86.81 97 ASP A C 1
ATOM 722 O O . ASP A 1 97 ? -12.925 -2.229 0.113 1.00 86.81 97 ASP A O 1
ATOM 726 N N . GLU A 1 98 ? -12.084 -1.450 2.019 1.00 88.81 98 GLU A N 1
ATOM 727 C CA . GLU A 1 98 ? -11.385 -0.292 1.446 1.00 88.81 98 GLU A CA 1
ATOM 728 C C . GLU A 1 98 ? -9.894 -0.341 1.819 1.00 88.81 98 GLU A C 1
ATOM 730 O O . GLU A 1 98 ? -9.410 0.469 2.625 1.00 88.81 98 GLU A O 1
ATOM 735 N N . PRO A 1 99 ? -9.138 -1.299 1.249 1.00 88.94 99 PRO A N 1
ATOM 736 C CA . PRO A 1 99 ? -7.767 -1.594 1.660 1.00 88.94 99 PRO A CA 1
ATOM 737 C C . PRO A 1 99 ? -6.821 -0.410 1.438 1.00 88.94 99 PRO A C 1
ATOM 739 O O . PRO A 1 99 ? -5.936 -0.160 2.251 1.00 88.94 99 PRO A O 1
ATOM 742 N N . LEU A 1 100 ? -7.041 0.413 0.405 1.00 90.50 100 LEU A N 1
ATOM 743 C CA . LEU A 1 100 ? -6.242 1.629 0.189 1.00 90.50 100 LEU A CA 1
ATOM 744 C C . LEU A 1 100 ? -6.327 2.603 1.362 1.00 90.50 100 LEU A C 1
ATOM 746 O O . LEU A 1 100 ? -5.359 3.290 1.688 1.00 90.50 100 LEU A O 1
ATOM 750 N N . ARG A 1 101 ? -7.480 2.672 2.018 1.00 91.69 101 ARG A N 1
ATOM 751 C CA . ARG A 1 101 ? -7.677 3.585 3.134 1.00 91.69 101 ARG A CA 1
ATOM 752 C C . ARG A 1 101 ? -7.227 2.979 4.454 1.00 91.69 101 ARG A C 1
ATOM 754 O O . ARG A 1 101 ? -6.618 3.681 5.256 1.00 91.69 101 ARG A O 1
ATOM 761 N N . ALA A 1 102 ? -7.497 1.696 4.666 1.00 91.44 102 ALA A N 1
ATOM 762 C CA . ALA A 1 102 ? -7.118 1.012 5.892 1.00 91.44 102 ALA A CA 1
ATOM 763 C C . ALA A 1 102 ? -5.614 0.670 5.926 1.00 91.44 102 ALA A C 1
ATOM 765 O O . ALA A 1 102 ? -4.932 1.024 6.883 1.00 91.44 102 ALA A O 1
ATOM 766 N N . GLU A 1 103 ? -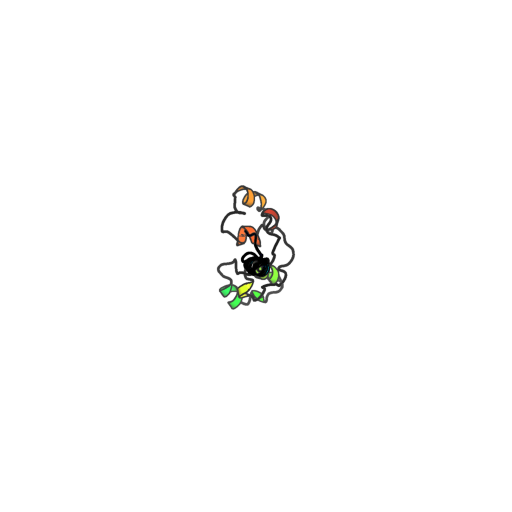5.075 0.044 4.877 1.00 88.94 103 GLU A N 1
ATOM 767 C CA . GLU A 1 103 ? -3.709 -0.509 4.848 1.00 88.94 103 GLU A CA 1
ATOM 768 C C . GLU A 1 103 ? -2.665 0.474 4.316 1.00 88.94 103 GLU A C 1
ATOM 770 O O . GLU A 1 103 ? -1.547 0.527 4.825 1.00 88.94 103 GLU A O 1
ATOM 775 N N . TYR A 1 104 ? -3.001 1.282 3.307 1.00 89.94 104 TYR A N 1
ATOM 776 C CA . TYR A 1 104 ? -2.060 2.283 2.798 1.00 89.94 104 TYR A CA 1
ATOM 777 C C . TYR A 1 104 ? -2.208 3.625 3.514 1.00 89.94 104 TYR A C 1
ATOM 779 O O . TYR A 1 104 ? -1.223 4.181 3.994 1.00 89.94 104 TYR A O 1
ATOM 787 N N . ALA A 1 105 ? -3.411 4.185 3.611 1.00 92.62 105 ALA A N 1
ATOM 788 C CA . ALA A 1 105 ? -3.550 5.541 4.131 1.00 92.62 105 ALA A CA 1
ATOM 789 C C . ALA A 1 105 ? -3.419 5.624 5.659 1.00 92.62 105 ALA A C 1
ATOM 791 O O . ALA A 1 105 ? -2.766 6.543 6.149 1.00 92.62 105 ALA A O 1
ATOM 792 N N . CYS A 1 106 ? -4.019 4.687 6.399 1.00 95.31 106 CYS A N 1
ATOM 793 C CA . CYS A 1 106 ? -4.134 4.755 7.859 1.00 95.31 106 CYS A CA 1
ATOM 794 C C . CYS A 1 106 ? -3.742 3.459 8.608 1.00 95.31 106 CYS A C 1
ATOM 796 O O . CYS A 1 106 ? -4.468 3.052 9.524 1.00 95.31 106 CYS A O 1
ATOM 798 N N . PRO A 1 107 ? -2.623 2.788 8.263 1.00 92.56 107 PRO A N 1
ATOM 799 C CA . PRO A 1 107 ? -2.296 1.488 8.841 1.00 92.56 107 PRO A CA 1
ATOM 800 C C . PRO A 1 107 ? -1.978 1.534 10.335 1.00 92.56 107 PRO A C 1
ATOM 802 O O . PRO A 1 107 ? -2.247 0.557 11.028 1.00 92.56 107 PRO A O 1
ATOM 805 N N . VAL A 1 108 ? -1.440 2.635 10.868 1.00 94.94 108 VAL A N 1
ATOM 806 C CA . VAL A 1 108 ? -1.175 2.743 12.312 1.00 94.94 108 VAL A CA 1
ATOM 807 C C . VAL A 1 108 ? -2.499 2.901 13.045 1.00 94.94 108 VAL A C 1
ATOM 809 O O . VAL A 1 108 ? -2.812 2.115 13.937 1.00 94.94 108 VAL A O 1
ATOM 812 N N . THR A 1 109 ? -3.322 3.863 12.624 1.00 96.69 109 THR A N 1
ATOM 813 C CA . THR A 1 109 ? -4.634 4.109 13.238 1.00 96.69 109 THR A CA 1
ATOM 814 C C . THR A 1 109 ? -5.545 2.874 13.188 1.00 96.69 109 THR A C 1
ATOM 816 O O . THR A 1 109 ? -6.275 2.602 14.155 1.00 96.69 109 THR A O 1
ATOM 819 N N . CYS A 1 110 ? -5.496 2.116 12.088 1.00 94.56 110 CYS A N 1
ATOM 820 C CA . CYS A 1 110 ? -6.267 0.887 11.899 1.00 94.56 110 CYS A CA 1
ATOM 821 C C . CYS A 1 110 ? -5.609 -0.375 12.484 1.00 94.56 110 CYS A C 1
ATOM 823 O O . CYS A 1 110 ? -6.216 -1.438 12.418 1.00 94.56 110 CYS A O 1
ATOM 825 N N . ASN A 1 111 ? -4.430 -0.274 13.112 1.00 92.56 111 ASN A N 1
ATOM 826 C CA . ASN A 1 111 ? -3.669 -1.404 13.668 1.00 92.56 111 ASN A CA 1
ATOM 827 C C . ASN A 1 111 ? -3.290 -2.488 12.631 1.00 92.56 111 ASN A C 1
ATOM 829 O O . ASN A 1 111 ? -3.318 -3.681 12.925 1.00 92.56 111 ASN A O 1
ATOM 833 N N . LEU A 1 112 ? -2.916 -2.076 11.418 1.00 88.31 112 LEU A N 1
ATOM 834 C CA . LEU A 1 112 ? -2.593 -2.932 10.267 1.00 88.31 112 LEU A CA 1
ATOM 835 C C . LEU A 1 112 ? -1.091 -2.954 9.920 1.00 88.31 112 LEU A C 1
ATOM 837 O O . LEU A 1 112 ? -0.699 -3.393 8.845 1.00 88.31 112 LEU A O 1
ATOM 841 N N . CYS A 1 113 ? -0.218 -2.533 10.837 1.00 85.50 113 CYS A N 1
ATOM 842 C CA . CYS A 1 113 ? 1.237 -2.504 10.620 1.00 85.50 113 CYS A CA 1
ATOM 843 C C . CYS A 1 113 ? 1.939 -3.876 10.650 1.00 85.50 113 CYS A C 1
ATOM 845 O O . CYS A 1 113 ? 3.166 -3.927 10.609 1.00 85.50 113 CYS A O 1
ATOM 847 N N . ASN A 1 114 ? 1.204 -4.985 10.739 1.00 70.25 114 ASN A N 1
ATOM 848 C CA . ASN A 1 114 ? 1.796 -6.314 10.924 1.00 70.25 114 ASN A CA 1
ATOM 849 C C . ASN A 1 114 ? 2.461 -6.863 9.653 1.00 70.25 114 ASN A C 1
ATOM 851 O O . ASN A 1 114 ? 3.289 -7.769 9.735 1.00 70.25 114 ASN A O 1
ATOM 855 N N . SER A 1 115 ? 2.098 -6.349 8.476 1.00 61.41 115 SER A N 1
ATOM 856 C CA . SER A 1 115 ? 2.611 -6.840 7.193 1.00 61.41 115 SER A CA 1
ATOM 857 C C . SER A 1 115 ? 2.704 -5.712 6.163 1.00 61.41 115 SER A C 1
ATOM 859 O O . SER A 1 115 ? 1.938 -5.689 5.202 1.00 61.41 115 SER A O 1
ATOM 861 N N . PRO A 1 116 ? 3.622 -4.742 6.339 1.00 59.62 116 PRO A N 1
ATOM 862 C CA . PRO A 1 116 ? 4.057 -3.959 5.195 1.00 59.62 116 PRO A CA 1
ATOM 863 C C . PRO A 1 116 ? 4.642 -4.950 4.184 1.00 59.62 116 PRO A C 1
ATOM 865 O O . PRO A 1 116 ? 5.535 -5.722 4.536 1.00 59.62 116 PRO A O 1
ATOM 868 N N . VAL A 1 117 ? 4.070 -4.973 2.979 1.00 58.28 117 VAL A N 1
ATOM 869 C CA . VAL A 1 117 ? 4.487 -5.844 1.865 1.00 58.28 117 VAL A CA 1
ATOM 870 C C . VAL A 1 117 ? 6.001 -5.830 1.650 1.00 58.28 117 VAL A C 1
ATOM 872 O O . VAL A 1 117 ? 6.629 -4.791 1.981 1.00 58.28 117 VAL A O 1
#

pLDDT: mean 79.64, std 18.68, range [37.09, 97.88]

Solvent-accessible surface area (backbone atoms only — not comparable to full-atom values): 7037 Å² total; per-residue (Å²): 138,83,85,87,80,86,84,89,82,74,86,75,64,72,62,53,60,56,55,52,49,53,62,62,69,67,66,65,94,74,80,80,78,70,73,40,59,60,43,96,55,30,67,58,40,42,76,70,49,49,60,74,37,75,95,44,34,48,60,38,18,54,30,15,8,54,65,56,72,23,61,88,37,80,26,62,84,82,51,57,72,47,94,56,34,69,61,38,50,77,71,45,41,57,77,48,101,40,53,54,55,21,56,55,32,15,9,55,79,51,72,48,62,88,64,64,39

Sequence (117 aa):
MGKPPRVFRRASEMLRPLFLVVLLTLRSAAAAEACRDIHPHCSLFKGLGLCAIASQAAIYKYNCAVSCSFCGKSAGPCLDRLQSCASYKSQGFCTTDEPLRAEYACPVTCNLCNSPV

Radius of gyration: 26.25 Å; Cα contacts (8 Å, |Δi|>4): 122; chains: 1; bounding box: 29×91×54 Å

Organism: NCBI:txid2777116

InterPro domains:
  IPR003582 ShKT domain [PF01549] (35-71)
  IPR003582 ShKT domain [PF01549] (77-113)
  IPR003582 ShKT domain [PS51670] (78-113)
  IPR003582 ShKT domain [SM00254] (34-72)
  IPR003582 ShKT domain [SM00254] (77-114)

Secondary structure (DSSP, 8-state):
----------GGGSHHHHHHHHHHHT----S-----B-STTHHHHHHTTGGG-GGGHHHHHHHBTTTTT-TTS---------TTHHHHHHTTTTSSS-HIIIIIISTTTTT-TT---